Protein AF-A0A0X9L9S5-F1 (afdb_monomer)

Solvent-accessible surface area (backbone atoms only — not comparable to full-atom values): 6838 Å² total; per-residue (Å²): 139,56,66,68,61,52,53,51,52,54,52,53,56,54,51,58,64,55,64,78,46,75,87,53,66,68,60,56,52,55,64,72,64,58,77,82,81,73,85,77,79,78,79,78,87,76,95,76,91,80,92,74,96,69,81,82,70,77,72,73,73,75,78,63,77,81,78,59,62,38,41,30,34,29,84,77,84,61,53,72,51,76,39,58,75,90,69,90,48,72,34,89,91,66,76,38,62,44,43,80,102

Secondary structure (DSSP, 8-state):
--HHHHHHHHHHHHHHHHHSS---HHHHHHHHTSPP--------------------------------EEEEEETTT--EEEEETT---B-TTT--BEEE-

Structure (mmCIF, N/CA/C/O backbone):
data_AF-A0A0X9L9S5-F1
#
_entry.id   AF-A0A0X9L9S5-F1
#
loop_
_atom_site.group_PDB
_atom_site.id
_atom_site.type_symbol
_atom_site.label_atom_id
_atom_site.label_alt_id
_atom_site.label_comp_id
_atom_site.label_asym_id
_atom_site.label_entity_id
_atom_site.label_seq_id
_atom_site.pdbx_PDB_ins_code
_atom_site.Cartn_x
_atom_site.Cartn_y
_atom_site.Cartn_z
_atom_site.occupancy
_atom_site.B_iso_or_equiv
_atom_site.auth_seq_id
_atom_site.auth_comp_id
_atom_site.auth_asym_id
_atom_site.auth_atom_id
_atom_site.pdbx_PDB_model_num
ATOM 1 N N . MET A 1 1 ? 32.523 0.114 -23.208 1.00 54.38 1 MET A N 1
ATOM 2 C CA . MET A 1 1 ? 31.150 0.472 -22.770 1.00 54.38 1 MET A CA 1
ATOM 3 C C . MET A 1 1 ? 30.034 -0.223 -23.571 1.00 54.38 1 MET A C 1
ATOM 5 O O . MET A 1 1 ? 28.877 0.106 -23.367 1.00 54.38 1 MET A O 1
ATOM 9 N N . THR A 1 2 ? 30.326 -1.207 -24.432 1.00 62.41 2 THR A N 1
ATOM 10 C CA . THR A 1 2 ? 29.313 -1.958 -25.211 1.00 62.41 2 THR A CA 1
ATOM 11 C C . THR A 1 2 ? 29.092 -3.391 -24.715 1.00 62.41 2 THR A C 1
ATOM 13 O O . THR A 1 2 ? 28.020 -3.941 -24.928 1.00 62.41 2 THR A O 1
ATOM 16 N N . ALA A 1 3 ? 30.061 -3.966 -23.992 1.00 70.81 3 ALA A N 1
ATOM 17 C CA . ALA A 1 3 ? 30.041 -5.366 -23.553 1.00 70.81 3 ALA A CA 1
ATOM 18 C C . ALA A 1 3 ? 28.823 -5.729 -22.689 1.00 70.81 3 ALA A C 1
ATOM 20 O O . ALA A 1 3 ? 28.208 -6.763 -22.900 1.00 70.81 3 ALA A O 1
ATOM 21 N N . VAL A 1 4 ? 28.427 -4.843 -21.769 1.00 76.12 4 VAL A N 1
ATOM 22 C CA . VAL A 1 4 ? 27.245 -5.066 -20.922 1.00 76.12 4 VAL A CA 1
ATOM 23 C C . VAL A 1 4 ? 25.977 -5.100 -21.774 1.00 76.12 4 VAL A C 1
ATOM 25 O O . VAL A 1 4 ? 25.126 -5.955 -21.575 1.00 76.12 4 VAL A O 1
ATOM 28 N N . ILE A 1 5 ? 25.858 -4.208 -22.760 1.00 80.19 5 ILE A N 1
ATOM 29 C CA . ILE A 1 5 ? 24.655 -4.115 -23.595 1.00 80.19 5 ILE A CA 1
ATOM 30 C C . ILE A 1 5 ? 24.525 -5.349 -24.502 1.00 80.19 5 ILE A C 1
ATOM 32 O O . ILE A 1 5 ? 23.422 -5.872 -24.649 1.00 80.19 5 ILE A O 1
ATOM 36 N N . GLU A 1 6 ? 25.635 -5.846 -25.057 1.00 81.31 6 GLU A N 1
ATOM 37 C CA . GLU A 1 6 ? 25.618 -7.095 -25.832 1.00 81.31 6 GLU A CA 1
ATOM 38 C C . GLU A 1 6 ? 25.320 -8.314 -24.955 1.00 81.31 6 GLU A C 1
ATOM 40 O O . GLU A 1 6 ? 24.465 -9.123 -25.308 1.00 81.31 6 GLU A O 1
ATOM 45 N N . GLN A 1 7 ? 25.892 -8.376 -23.750 1.00 84.38 7 GLN A N 1
ATOM 46 C CA . GLN A 1 7 ? 25.590 -9.432 -22.783 1.00 84.38 7 GLN A CA 1
ATOM 47 C C . GLN A 1 7 ? 24.091 -9.476 -22.421 1.00 84.38 7 GLN A C 1
ATOM 49 O O . GLN A 1 7 ? 23.499 -10.554 -22.324 1.00 84.38 7 GLN A O 1
ATOM 54 N N . TRP A 1 8 ? 23.440 -8.318 -22.257 1.00 82.62 8 TRP A N 1
ATOM 55 C CA . TRP A 1 8 ? 21.995 -8.258 -21.997 1.00 82.62 8 TRP A CA 1
ATOM 56 C C . TRP A 1 8 ? 21.156 -8.700 -23.201 1.00 82.62 8 TRP A C 1
ATOM 58 O O . TRP A 1 8 ? 20.139 -9.369 -23.015 1.00 82.62 8 TRP A O 1
ATOM 68 N N . ARG A 1 9 ? 21.575 -8.370 -24.429 1.00 82.62 9 ARG A N 1
ATOM 69 C CA . ARG A 1 9 ? 20.898 -8.826 -25.655 1.00 82.62 9 ARG A CA 1
ATOM 70 C C . ARG A 1 9 ? 20.958 -10.340 -25.816 1.00 82.62 9 ARG A C 1
ATOM 72 O O . ARG A 1 9 ? 19.932 -10.955 -26.100 1.00 82.62 9 ARG A O 1
ATOM 79 N N . GLU A 1 10 ? 22.123 -10.935 -25.589 1.00 81.88 10 GLU A N 1
ATOM 80 C CA . GLU A 1 10 ? 22.310 -12.388 -25.644 1.00 81.88 10 GLU A CA 1
ATOM 81 C C . GLU A 1 10 ? 21.469 -13.101 -24.576 1.00 81.88 10 GLU A C 1
ATOM 83 O O . GLU A 1 10 ? 20.789 -14.086 -24.868 1.00 81.88 10 GLU A O 1
ATOM 88 N N . THR A 1 11 ? 21.425 -12.547 -23.361 1.00 78.88 11 THR A N 1
ATOM 89 C CA . THR A 1 11 ? 20.616 -13.090 -22.257 1.00 78.88 11 THR A CA 1
ATOM 90 C C . THR A 1 11 ? 19.117 -13.074 -22.583 1.00 78.88 11 THR A C 1
ATOM 92 O O . THR A 1 11 ? 18.412 -14.050 -22.324 1.00 78.88 11 THR A O 1
ATOM 95 N N . LEU A 1 12 ? 18.619 -11.992 -23.192 1.00 78.12 12 LEU A N 1
ATOM 96 C CA . LEU A 1 12 ? 17.218 -11.883 -23.614 1.00 78.12 12 LEU A CA 1
ATOM 97 C C . LEU A 1 12 ? 16.864 -12.874 -24.731 1.00 78.12 12 LEU A C 1
ATOM 99 O O . LEU A 1 12 ? 15.783 -13.463 -24.704 1.00 78.12 12 LEU A O 1
ATOM 103 N N . ALA A 1 13 ? 17.770 -13.085 -25.690 1.00 77.69 13 ALA A N 1
ATOM 104 C CA 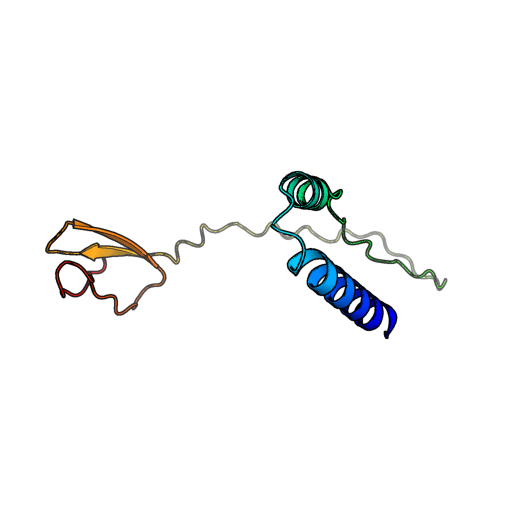. ALA A 1 13 ? 17.568 -14.046 -26.771 1.00 77.69 13 ALA A CA 1
ATOM 105 C C . ALA A 1 13 ? 17.464 -15.489 -26.244 1.00 77.69 13 ALA A C 1
ATOM 107 O O . ALA A 1 13 ? 16.595 -16.242 -26.683 1.00 77.69 13 ALA A O 1
ATOM 108 N N . LEU A 1 14 ? 18.295 -15.849 -25.260 1.00 71.75 14 LEU A N 1
ATOM 109 C CA . LEU A 1 14 ? 18.267 -17.165 -24.616 1.00 71.75 14 LEU A CA 1
ATOM 110 C C . LEU A 1 14 ? 16.969 -17.392 -23.819 1.00 71.75 14 LEU A C 1
ATOM 112 O O . LEU A 1 14 ? 16.376 -18.466 -23.888 1.00 71.75 14 LEU A O 1
ATOM 116 N N . ALA A 1 15 ? 16.488 -16.373 -23.101 1.00 68.00 15 ALA A N 1
ATOM 117 C CA . ALA A 1 15 ? 15.252 -16.463 -22.320 1.00 68.00 15 ALA A CA 1
ATOM 118 C C . ALA A 1 15 ? 14.005 -16.680 -23.196 1.00 68.00 15 ALA A C 1
ATOM 120 O O . ALA A 1 15 ? 13.127 -17.453 -22.822 1.00 68.00 15 ALA A O 1
ATOM 121 N N . HIS A 1 16 ? 13.939 -16.048 -24.374 1.00 66.38 16 HIS A N 1
ATOM 122 C CA . HIS A 1 16 ? 12.837 -16.253 -25.321 1.00 66.38 16 HIS A CA 1
ATOM 123 C C . HIS A 1 16 ? 12.793 -17.681 -25.880 1.00 66.38 16 HIS A C 1
ATOM 125 O O . HIS A 1 16 ? 11.709 -18.240 -26.013 1.00 66.38 16 HIS A O 1
ATOM 131 N N . GLN A 1 17 ? 13.950 -18.286 -26.166 1.00 63.84 17 GLN A N 1
ATOM 132 C CA . GLN A 1 17 ? 14.023 -19.675 -26.641 1.00 63.84 17 GLN A CA 1
ATOM 133 C C . GLN A 1 17 ? 13.581 -20.674 -25.560 1.00 63.84 17 GLN A C 1
ATOM 135 O O . GLN A 1 17 ? 12.916 -21.660 -25.862 1.00 63.84 17 GLN A O 1
ATOM 140 N N . ASN A 1 18 ? 13.885 -20.382 -24.294 1.00 60.47 18 ASN A N 1
ATOM 141 C CA . ASN A 1 18 ? 13.470 -21.202 -23.156 1.00 60.47 18 ASN A CA 1
ATOM 142 C C . ASN A 1 18 ? 11.999 -21.001 -22.754 1.00 60.47 18 ASN A C 1
ATOM 144 O O . ASN A 1 18 ? 11.477 -21.808 -21.996 1.00 60.47 18 ASN A O 1
ATOM 148 N N . ALA A 1 19 ? 11.328 -19.949 -23.236 1.00 58.19 19 ALA A N 1
ATOM 149 C CA . ALA A 1 19 ? 9.928 -19.665 -22.911 1.00 58.19 19 ALA A CA 1
ATOM 150 C C . ALA A 1 19 ? 8.922 -20.499 -23.729 1.00 58.19 19 ALA A C 1
ATOM 152 O O . ALA A 1 19 ? 7.766 -20.618 -23.326 1.00 58.19 19 ALA A O 1
ATOM 153 N N . GLU A 1 20 ? 9.336 -21.073 -24.866 1.00 57.50 20 GLU A N 1
ATOM 154 C CA . GLU A 1 20 ? 8.474 -21.937 -25.692 1.00 57.50 20 GLU A CA 1
ATOM 155 C C . GLU A 1 20 ? 8.488 -23.411 -25.252 1.00 57.50 20 GLU A C 1
ATOM 157 O O . GLU A 1 20 ? 7.572 -24.167 -25.580 1.00 57.50 20 GLU A O 1
ATOM 162 N N . ALA A 1 21 ? 9.477 -23.819 -24.455 1.00 57.56 21 ALA A N 1
ATOM 163 C CA . ALA A 1 21 ? 9.417 -25.048 -23.678 1.00 57.56 21 ALA A CA 1
ATOM 164 C C . ALA A 1 21 ? 8.799 -24.703 -22.316 1.00 57.56 21 ALA A C 1
ATOM 166 O O . ALA A 1 21 ? 9.221 -23.747 -21.675 1.00 57.56 21 ALA A O 1
ATOM 167 N N . GLY A 1 22 ? 7.758 -25.424 -21.889 1.00 60.59 22 GLY A N 1
ATOM 168 C CA . GLY A 1 22 ? 7.083 -25.164 -20.613 1.00 60.59 22 GLY A CA 1
ATOM 169 C C . GLY A 1 22 ? 8.066 -24.978 -19.450 1.00 60.59 22 GLY A C 1
ATOM 170 O O . GLY A 1 22 ? 9.133 -25.582 -19.442 1.00 60.59 22 GLY A O 1
ATOM 171 N N . ILE A 1 23 ? 7.694 -24.123 -18.492 1.00 63.22 23 ILE A N 1
ATOM 172 C CA . ILE A 1 23 ? 8.551 -23.633 -17.400 1.00 63.22 23 ILE A CA 1
ATOM 173 C C . ILE A 1 23 ? 9.284 -24.799 -16.718 1.00 63.22 23 ILE A C 1
ATOM 175 O O . ILE A 1 23 ? 8.692 -25.540 -15.931 1.00 63.22 23 ILE A O 1
ATOM 179 N N . ASP A 1 24 ? 10.574 -24.944 -17.023 1.00 67.75 24 ASP A N 1
ATOM 180 C CA . ASP A 1 24 ? 11.445 -25.936 -16.403 1.00 67.75 24 ASP A CA 1
ATOM 181 C C . ASP A 1 24 ? 11.880 -25.428 -15.024 1.00 67.75 24 ASP A C 1
ATOM 183 O O . ASP A 1 24 ? 12.695 -24.510 -14.881 1.00 67.75 24 ASP A O 1
ATOM 187 N N . ILE A 1 25 ? 11.272 -26.008 -13.993 1.00 68.19 25 ILE A N 1
ATOM 188 C CA . ILE A 1 25 ? 11.452 -25.630 -12.589 1.00 68.19 25 ILE A CA 1
ATOM 189 C C . ILE A 1 25 ? 12.926 -25.777 -12.170 1.00 68.19 25 ILE A C 1
ATOM 191 O O . ILE A 1 25 ? 13.422 -24.956 -11.396 1.00 68.19 25 ILE A O 1
ATOM 195 N N . GLU A 1 26 ? 13.651 -26.753 -12.725 1.00 66.81 26 GLU A N 1
ATOM 196 C CA . GLU A 1 26 ? 15.071 -26.989 -12.426 1.00 66.81 26 GLU A CA 1
ATOM 197 C C . GLU A 1 26 ? 15.975 -25.891 -13.010 1.00 66.81 26 GLU A C 1
ATOM 199 O O . GLU A 1 26 ? 16.957 -25.472 -12.383 1.00 66.81 26 GLU A O 1
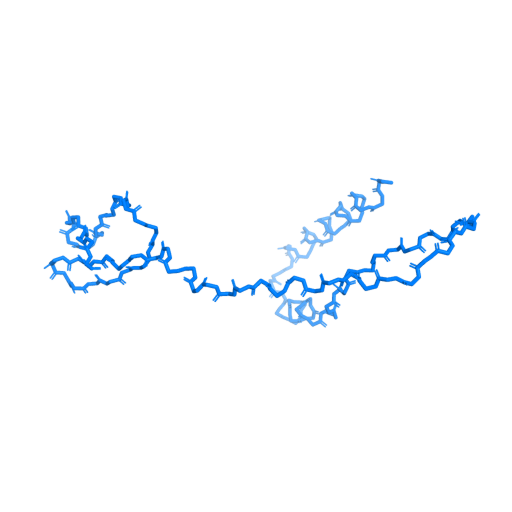ATOM 204 N N . ALA A 1 27 ? 15.613 -25.346 -14.175 1.00 66.56 27 ALA A N 1
ATOM 205 C CA . ALA A 1 27 ? 16.332 -24.233 -14.790 1.00 66.56 27 ALA A CA 1
ATOM 206 C C . ALA A 1 27 ? 16.168 -22.936 -13.977 1.00 66.56 27 ALA A C 1
ATOM 208 O O . ALA A 1 27 ? 17.143 -22.216 -13.746 1.00 66.56 27 ALA A O 1
ATOM 209 N N . VAL A 1 28 ? 14.958 -22.668 -13.472 1.00 68.50 28 VAL A N 1
ATOM 210 C CA . VAL A 1 28 ? 14.688 -21.512 -12.596 1.00 68.50 28 VAL A CA 1
ATOM 211 C C . VAL A 1 28 ? 15.460 -21.629 -11.281 1.00 68.50 28 VAL A C 1
ATOM 213 O O . VAL A 1 28 ? 16.054 -20.648 -10.825 1.00 68.50 28 VAL A O 1
ATOM 216 N N . LEU A 1 29 ? 15.500 -22.826 -10.688 1.00 72.25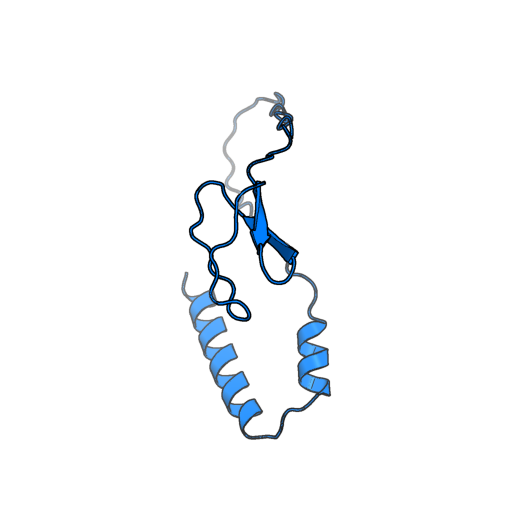 29 LEU A N 1
ATOM 217 C CA . LEU A 1 29 ? 16.248 -23.072 -9.457 1.00 72.25 29 LEU A CA 1
ATOM 218 C C . LEU A 1 29 ? 17.755 -22.865 -9.669 1.00 72.25 29 LEU A C 1
ATOM 220 O O . LEU A 1 29 ? 18.415 -22.235 -8.847 1.00 72.25 29 LEU A O 1
ATOM 224 N N . SER A 1 30 ? 18.287 -23.311 -10.808 1.00 71.38 30 SER A N 1
ATOM 225 C CA . SER A 1 30 ? 19.700 -23.140 -11.164 1.00 71.38 30 SER A CA 1
ATOM 226 C C . SER A 1 30 ? 20.086 -21.671 -11.382 1.00 71.38 30 SER A C 1
ATOM 228 O O . SER A 1 30 ? 21.161 -21.251 -10.956 1.00 71.38 30 SER A O 1
ATOM 230 N N . MET A 1 31 ? 19.203 -20.854 -11.971 1.00 69.94 31 MET A N 1
ATOM 231 C CA . MET A 1 31 ? 19.420 -19.403 -12.101 1.00 69.94 31 MET A CA 1
ATOM 232 C C . MET A 1 31 ? 19.415 -18.682 -10.746 1.00 69.94 31 MET A C 1
ATOM 234 O O . MET A 1 31 ? 20.149 -17.711 -10.562 1.00 69.94 31 MET A O 1
ATOM 238 N N . ALA A 1 32 ? 18.623 -19.161 -9.783 1.00 66.31 32 ALA A N 1
ATOM 239 C CA . ALA A 1 32 ? 18.574 -18.601 -8.434 1.00 66.31 32 ALA A CA 1
ATOM 240 C C . ALA A 1 32 ? 19.827 -18.918 -7.594 1.00 66.31 32 ALA A C 1
ATOM 242 O O . ALA A 1 32 ? 20.066 -18.261 -6.582 1.00 66.31 32 ALA A O 1
ATOM 243 N N . LEU A 1 33 ? 20.637 -19.896 -8.014 1.00 71.56 33 LEU A N 1
ATOM 244 C CA . LEU A 1 33 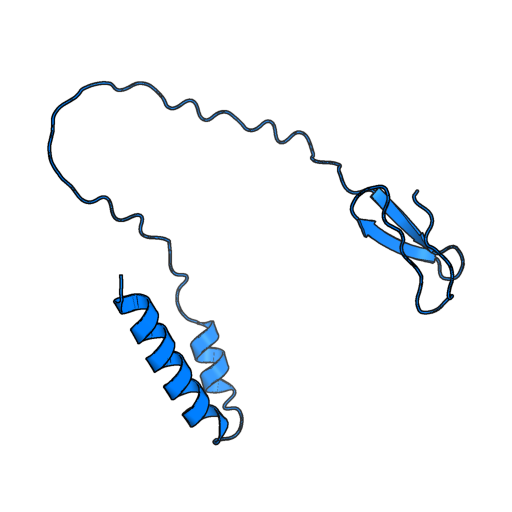? 21.854 -20.332 -7.321 1.00 71.56 33 LEU A CA 1
ATOM 245 C C . LEU A 1 33 ? 23.139 -19.684 -7.861 1.00 71.56 33 LEU A C 1
ATOM 247 O O . LEU A 1 33 ? 24.239 -20.095 -7.485 1.00 71.56 33 LEU A O 1
ATOM 251 N N . LEU A 1 34 ? 23.034 -18.665 -8.721 1.00 64.88 34 LEU A N 1
ATOM 252 C CA . LEU A 1 34 ? 24.213 -17.933 -9.177 1.00 64.88 34 LEU A CA 1
ATOM 253 C C . LEU A 1 34 ? 24.889 -17.210 -7.995 1.00 64.88 34 LEU A C 1
ATOM 255 O O . LEU A 1 34 ? 24.211 -16.544 -7.206 1.00 64.88 34 LEU A O 1
ATOM 259 N N . PRO A 1 35 ? 26.224 -17.313 -7.855 1.00 60.59 35 PRO A N 1
ATOM 260 C CA . PRO A 1 35 ? 26.946 -16.644 -6.784 1.00 60.59 35 PRO A CA 1
ATOM 261 C C . PRO A 1 35 ? 26.764 -15.127 -6.887 1.00 60.59 35 PRO A C 1
ATOM 263 O O . PRO A 1 35 ? 26.876 -14.541 -7.965 1.00 60.59 35 PRO A O 1
ATOM 266 N N . SER A 1 36 ? 26.484 -14.497 -5.743 1.00 56.84 36 SER A N 1
ATOM 267 C CA . SER A 1 36 ? 26.323 -13.048 -5.616 1.00 56.84 36 SER A CA 1
ATOM 268 C C . SER A 1 36 ? 27.507 -12.321 -6.254 1.00 56.84 36 SER A C 1
ATOM 270 O O . SER A 1 36 ? 28.647 -12.467 -5.810 1.00 56.84 36 SER A O 1
ATOM 272 N N . VAL A 1 37 ? 27.240 -11.513 -7.282 1.00 57.72 37 VAL A N 1
ATOM 273 C CA . VAL A 1 37 ? 28.259 -10.659 -7.896 1.00 57.72 37 VAL A CA 1
ATOM 274 C C . VAL A 1 37 ? 28.639 -9.552 -6.911 1.00 57.72 37 VAL A C 1
ATOM 276 O O . VAL A 1 37 ? 27.907 -8.586 -6.714 1.00 57.72 37 VAL A O 1
ATOM 279 N N . SER A 1 38 ? 29.786 -9.694 -6.245 1.00 59.03 38 SER A N 1
ATOM 280 C CA . SER A 1 38 ? 30.388 -8.579 -5.510 1.00 59.03 38 SER A CA 1
ATOM 281 C C . SER A 1 38 ? 30.825 -7.503 -6.510 1.00 59.03 38 SER A C 1
ATOM 283 O O . SER A 1 38 ? 31.482 -7.843 -7.501 1.00 59.03 38 SER A O 1
ATOM 285 N N . PRO A 1 39 ? 30.500 -6.217 -6.288 1.00 50.09 39 PRO A N 1
ATOM 286 C CA . PRO A 1 39 ? 30.951 -5.145 -7.161 1.00 50.09 39 PRO A CA 1
ATOM 287 C C . PRO A 1 39 ? 32.475 -5.047 -7.077 1.00 50.09 39 PRO A C 1
ATOM 289 O O . PRO A 1 39 ? 33.040 -4.640 -6.064 1.00 50.09 39 PRO A O 1
ATOM 292 N N . GLN A 1 40 ? 33.149 -5.450 -8.150 1.00 49.22 40 GLN A N 1
ATOM 293 C CA . GLN A 1 40 ? 34.587 -5.279 -8.296 1.00 49.22 40 GLN A CA 1
ATOM 294 C C . GLN A 1 40 ? 34.798 -3.846 -8.769 1.00 49.22 40 GLN A C 1
ATOM 296 O O . GLN A 1 40 ? 34.696 -3.546 -9.959 1.00 49.22 40 GLN A O 1
ATOM 301 N N . ASN A 1 41 ? 35.017 -2.940 -7.818 1.00 53.66 41 ASN A N 1
ATOM 302 C CA . ASN A 1 41 ? 35.530 -1.614 -8.120 1.00 53.66 41 ASN A CA 1
ATOM 303 C C . ASN A 1 41 ? 36.949 -1.812 -8.672 1.00 53.66 41 ASN A C 1
ATOM 305 O O . ASN A 1 41 ? 37.898 -2.011 -7.914 1.00 53.66 41 ASN A O 1
ATOM 309 N N . GLY A 1 42 ? 37.065 -1.884 -9.998 1.00 47.19 42 GLY A N 1
ATOM 310 C CA . GLY A 1 42 ? 38.332 -2.048 -10.694 1.00 47.19 42 GLY A CA 1
ATOM 311 C C . GLY A 1 42 ? 39.215 -0.831 -10.454 1.00 47.19 42 GLY A C 1
ATOM 312 O O . GLY A 1 42 ? 39.076 0.183 -11.132 1.00 47.19 42 GLY A O 1
ATOM 313 N N . SER A 1 43 ? 40.117 -0.940 -9.482 1.00 44.75 43 SER A N 1
ATOM 314 C CA . SER A 1 43 ? 41.265 -0.053 -9.325 1.00 44.75 43 SER A CA 1
ATOM 315 C C . SER A 1 43 ? 42.197 -0.267 -10.519 1.00 44.75 43 SER A C 1
ATOM 317 O O . SER A 1 43 ? 43.022 -1.179 -10.507 1.00 44.75 43 SER A O 1
ATOM 319 N N . HIS A 1 44 ? 42.036 0.549 -11.562 1.00 42.31 44 HIS A N 1
ATOM 320 C CA . HIS A 1 44 ? 43.029 0.690 -12.622 1.00 42.31 44 HIS A CA 1
ATOM 321 C C . HIS A 1 44 ? 44.239 1.421 -12.035 1.00 42.31 44 HIS A C 1
ATOM 323 O O . HIS A 1 44 ? 44.129 2.557 -11.576 1.00 42.31 44 HIS A O 1
ATOM 329 N N . SER A 1 45 ? 45.362 0.715 -11.981 1.00 52.75 45 SER A N 1
ATOM 330 C CA . SER A 1 45 ? 46.669 1.228 -11.600 1.00 52.75 45 SER A CA 1
ATOM 331 C C . SER A 1 45 ? 47.205 2.144 -12.693 1.00 52.75 45 SER A C 1
ATOM 333 O O . SER A 1 45 ? 47.480 1.664 -13.787 1.00 52.75 45 SER A O 1
ATOM 335 N N . ASP A 1 46 ? 47.422 3.412 -12.367 1.00 42.47 46 ASP A N 1
ATOM 336 C CA . ASP A 1 46 ? 48.431 4.230 -13.029 1.00 42.47 46 ASP A CA 1
ATOM 337 C C . ASP A 1 46 ? 49.209 4.963 -11.930 1.00 42.47 46 ASP A C 1
ATOM 339 O O . ASP A 1 46 ? 48.659 5.759 -11.166 1.00 42.47 46 ASP A O 1
ATOM 343 N N . ASP A 1 47 ? 50.487 4.615 -11.806 1.00 45.88 47 ASP A N 1
ATOM 344 C CA . ASP A 1 47 ? 51.445 5.193 -10.874 1.00 45.88 47 ASP A CA 1
ATOM 345 C C . ASP A 1 47 ? 51.565 6.715 -11.046 1.00 45.88 47 ASP A C 1
ATOM 347 O O . ASP A 1 47 ? 52.022 7.171 -12.090 1.00 45.88 47 ASP A O 1
ATOM 351 N N . MET A 1 48 ? 51.263 7.497 -10.001 1.00 53.84 48 MET A N 1
ATOM 352 C CA . MET A 1 48 ? 51.961 8.756 -9.701 1.00 53.84 48 MET A CA 1
ATOM 353 C C . MET A 1 48 ? 51.932 9.064 -8.195 1.00 53.84 48 MET A C 1
ATOM 355 O O . MET A 1 48 ? 50.922 8.922 -7.512 1.00 53.84 48 MET A O 1
ATOM 359 N N . ALA A 1 49 ? 53.094 9.477 -7.696 1.00 50.25 49 ALA A N 1
ATOM 360 C CA . ALA A 1 49 ? 53.462 9.681 -6.301 1.00 50.25 49 ALA A CA 1
ATOM 361 C C . ALA A 1 49 ? 52.601 10.698 -5.523 1.00 50.25 49 ALA A C 1
ATOM 363 O O . ALA A 1 49 ? 52.260 11.758 -6.041 1.00 50.25 49 ALA A O 1
ATOM 364 N N . GLY A 1 50 ? 52.377 10.439 -4.227 1.00 39.78 50 GLY A N 1
ATOM 365 C CA . GLY A 1 50 ? 51.860 11.455 -3.303 1.00 39.78 50 GLY A CA 1
ATOM 366 C C . GLY A 1 50 ? 51.387 10.921 -1.952 1.00 39.78 50 GLY A C 1
ATOM 367 O O . GLY A 1 50 ? 50.243 10.519 -1.807 1.00 39.78 50 GLY A O 1
ATOM 368 N N . SER A 1 51 ? 52.282 10.964 -0.967 1.00 58.50 51 SER A N 1
ATOM 369 C CA . SER A 1 51 ? 52.063 10.726 0.466 1.00 58.50 51 SER A CA 1
ATOM 370 C C . SER A 1 51 ? 50.839 11.459 1.039 1.00 58.50 5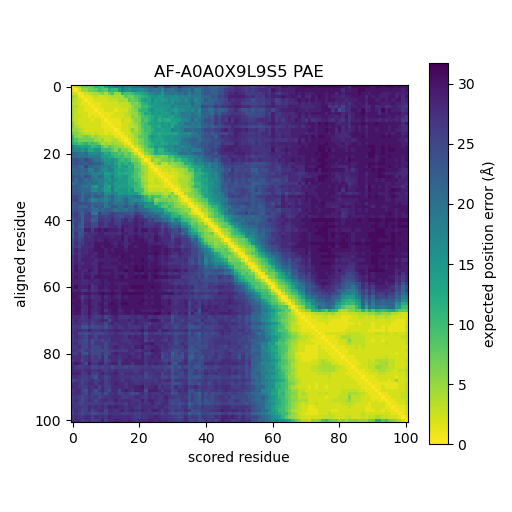1 SER A C 1
ATOM 372 O O . SER A 1 51 ? 50.737 12.674 0.876 1.00 58.50 51 SER A O 1
ATOM 374 N N . ASN A 1 52 ? 49.978 10.747 1.774 1.00 57.19 52 ASN A N 1
ATOM 375 C CA . ASN A 1 52 ? 49.598 11.084 3.154 1.00 57.19 52 ASN A CA 1
ATOM 376 C C . ASN A 1 52 ? 48.596 10.065 3.715 1.00 57.19 52 ASN A C 1
ATOM 378 O O . ASN A 1 52 ? 47.413 10.070 3.377 1.00 57.19 52 ASN A O 1
ATOM 382 N N . ASP A 1 53 ? 49.091 9.241 4.635 1.00 59.19 53 ASP A N 1
ATOM 383 C CA . ASP A 1 53 ? 48.294 8.556 5.641 1.00 59.19 53 ASP A CA 1
ATOM 384 C C . ASP A 1 53 ? 47.623 9.605 6.533 1.00 59.19 53 ASP A C 1
ATOM 386 O O . ASP A 1 53 ? 48.260 10.197 7.404 1.00 59.19 53 ASP A O 1
ATOM 390 N N . ASN A 1 54 ? 46.339 9.866 6.316 1.00 57.41 54 ASN A N 1
ATOM 391 C CA . ASN A 1 54 ? 45.491 10.371 7.384 1.00 57.41 54 ASN A CA 1
ATOM 392 C C . ASN A 1 54 ? 44.036 10.004 7.107 1.00 57.41 54 ASN A C 1
ATOM 394 O O . ASN A 1 54 ? 43.340 10.681 6.352 1.00 57.41 54 ASN A O 1
ATOM 398 N N . ASP A 1 55 ? 43.635 8.891 7.717 1.00 47.75 55 ASP A N 1
ATOM 399 C CA . ASP A 1 55 ? 42.367 8.760 8.428 1.00 47.75 55 ASP A CA 1
ATOM 400 C C . ASP A 1 55 ? 41.185 9.444 7.726 1.00 47.75 55 ASP A C 1
ATOM 402 O O . ASP A 1 55 ? 40.771 10.556 8.068 1.00 47.75 55 ASP A O 1
ATOM 406 N N . LEU A 1 56 ? 40.609 8.759 6.728 1.00 53.38 56 LEU A N 1
ATOM 407 C CA . LEU A 1 56 ? 39.221 9.025 6.371 1.00 53.38 56 LEU A CA 1
ATOM 408 C C . LEU A 1 56 ? 38.386 8.606 7.570 1.00 53.38 56 LEU A C 1
ATOM 410 O O . LEU A 1 56 ? 37.961 7.457 7.687 1.00 53.38 56 LEU A O 1
ATOM 414 N N . SER A 1 57 ? 38.203 9.584 8.454 1.00 54.62 57 SER A N 1
ATOM 415 C CA . SER A 1 57 ? 37.224 9.613 9.514 1.00 54.62 57 SER A CA 1
ATOM 416 C C . SER A 1 57 ? 35.963 8.959 8.973 1.00 54.62 57 SER A C 1
ATOM 418 O O . SER A 1 57 ? 35.268 9.509 8.111 1.00 54.62 57 SER A O 1
ATOM 420 N N . VAL A 1 58 ? 35.720 7.731 9.431 1.00 50.28 58 VAL A N 1
ATOM 421 C CA . VAL A 1 58 ? 34.420 7.094 9.333 1.00 50.28 58 VAL A CA 1
ATOM 422 C C . VAL A 1 58 ? 33.532 8.029 10.125 1.00 50.28 58 VAL A C 1
ATOM 424 O O . VAL A 1 58 ? 33.451 7.940 11.349 1.00 50.28 58 VAL A O 1
ATOM 427 N N . ALA A 1 59 ? 32.947 9.003 9.427 1.00 54.84 59 ALA A N 1
ATOM 428 C CA . ALA A 1 59 ? 31.855 9.783 9.942 1.00 54.84 59 ALA A CA 1
ATOM 429 C C . ALA A 1 59 ? 30.818 8.731 10.296 1.00 54.84 59 ALA A C 1
ATOM 431 O O . ALA A 1 59 ? 30.161 8.167 9.420 1.00 54.84 59 ALA A O 1
ATOM 432 N N . ALA A 1 60 ? 30.778 8.389 11.583 1.00 55.81 60 ALA A N 1
ATOM 433 C CA . ALA A 1 60 ? 29.693 7.662 12.174 1.00 55.81 60 ALA A CA 1
ATOM 434 C C . ALA A 1 60 ? 28.468 8.452 11.741 1.00 55.81 60 ALA A C 1
ATOM 436 O O . ALA A 1 60 ? 28.224 9.561 12.224 1.00 55.81 60 ALA A O 1
ATOM 437 N N . PHE A 1 61 ? 27.758 7.933 10.740 1.00 53.69 61 PHE A N 1
ATOM 438 C CA . PHE A 1 61 ? 26.398 8.339 10.513 1.00 53.69 61 PHE A CA 1
ATOM 439 C C . PHE A 1 61 ? 25.751 8.007 11.843 1.00 53.69 61 PHE A C 1
ATOM 441 O O . PHE A 1 61 ? 25.542 6.837 12.160 1.00 53.69 61 PHE A O 1
ATOM 448 N N . GLU A 1 62 ? 25.563 9.025 12.684 1.00 58.16 62 GLU A N 1
ATOM 449 C CA . GLU A 1 62 ? 24.597 8.928 13.750 1.00 58.16 62 GLU A CA 1
ATOM 450 C C . GLU A 1 62 ? 23.341 8.469 13.030 1.00 58.16 62 GLU A C 1
ATOM 452 O O . GLU A 1 62 ? 22.727 9.239 12.282 1.00 58.16 62 GLU A O 1
ATOM 457 N N . ASP A 1 63 ? 23.022 7.187 13.185 1.00 53.72 63 ASP A N 1
ATOM 458 C CA . ASP A 1 63 ? 21.781 6.583 12.746 1.00 53.72 63 ASP A CA 1
ATOM 459 C C . ASP A 1 63 ? 20.714 7.155 13.682 1.00 53.72 63 ASP A C 1
ATOM 461 O O . ASP A 1 63 ? 20.167 6.505 14.570 1.00 53.72 63 ASP A O 1
ATOM 465 N N . LYS A 1 64 ? 20.516 8.476 13.573 1.00 60.66 64 LYS A N 1
ATOM 466 C CA . LYS A 1 64 ? 19.396 9.192 14.143 1.00 60.66 64 LYS A CA 1
ATOM 467 C C . LYS A 1 64 ? 18.225 8.442 13.561 1.00 60.66 64 LYS A C 1
ATOM 469 O O . LYS A 1 64 ? 18.067 8.504 12.338 1.00 60.66 64 LYS A O 1
ATOM 474 N N . PRO A 1 65 ? 17.450 7.719 14.388 1.00 57.16 65 PRO A N 1
ATOM 475 C CA . PRO A 1 65 ? 16.416 6.845 13.885 1.00 57.16 65 PRO A CA 1
ATOM 476 C C . PRO A 1 65 ? 15.571 7.696 12.959 1.00 57.16 65 PRO A C 1
ATOM 478 O O . PRO A 1 65 ? 14.969 8.680 13.401 1.00 57.16 65 PRO A O 1
ATOM 481 N N . LYS A 1 66 ? 15.629 7.387 11.658 1.00 65.44 66 LYS A N 1
ATOM 482 C CA . LYS A 1 66 ? 14.960 8.142 10.599 1.00 65.44 66 LYS A CA 1
ATOM 483 C C . LYS A 1 66 ? 13.481 7.793 10.681 1.00 65.44 66 LYS A C 1
ATOM 485 O O . LYS A 1 66 ? 12.915 7.118 9.826 1.00 65.44 66 LYS A O 1
ATOM 490 N N . ARG A 1 67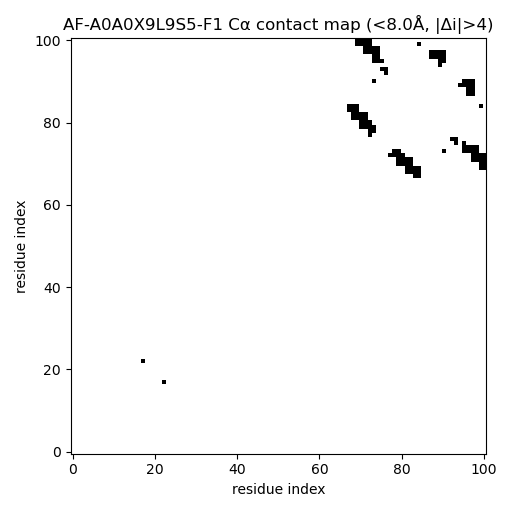 ? 12.877 8.215 11.790 1.00 66.00 67 ARG A N 1
ATOM 491 C CA . ARG A 1 67 ? 11.478 8.093 12.195 1.00 66.00 67 ARG A CA 1
ATOM 492 C C . ARG A 1 67 ? 10.636 9.032 11.338 1.00 66.00 67 ARG A C 1
ATOM 494 O O . ARG A 1 67 ? 9.991 9.946 11.821 1.00 66.00 67 ARG A O 1
ATOM 501 N N . ASN A 1 68 ? 10.715 8.817 10.030 1.00 77.88 68 ASN A N 1
ATOM 502 C CA . ASN A 1 68 ? 10.000 9.573 9.008 1.00 77.88 68 ASN A CA 1
ATOM 503 C C . ASN A 1 68 ? 8.752 8.822 8.530 1.00 77.88 68 ASN A C 1
ATOM 505 O O . ASN A 1 68 ? 8.128 9.238 7.555 1.00 77.88 68 ASN A O 1
ATOM 509 N N . LYS A 1 69 ? 8.433 7.688 9.167 1.00 90.06 69 LYS A N 1
ATOM 510 C CA . LYS A 1 69 ? 7.221 6.925 8.898 1.00 90.06 69 LYS A CA 1
ATOM 511 C C . LYS A 1 69 ? 6.189 7.227 9.976 1.00 90.06 69 LYS A C 1
ATOM 513 O O . LYS A 1 69 ? 6.512 7.146 11.158 1.00 90.06 69 LYS A O 1
ATOM 518 N N . VAL A 1 70 ? 4.974 7.531 9.549 1.00 93.62 70 VAL A N 1
ATOM 519 C CA . VAL A 1 70 ? 3.800 7.708 10.395 1.00 93.62 70 VAL A CA 1
ATOM 520 C C . VAL A 1 70 ? 2.847 6.545 10.164 1.00 93.62 70 VAL A C 1
ATOM 522 O O . VAL A 1 70 ? 2.819 5.953 9.077 1.00 93.62 70 VAL A O 1
ATOM 525 N N . LYS A 1 71 ? 2.115 6.179 11.212 1.00 95.31 71 LYS A N 1
ATOM 526 C CA . LYS A 1 71 ? 1.103 5.138 11.155 1.00 95.31 71 LYS A CA 1
ATOM 527 C C . LYS A 1 71 ? -0.204 5.746 10.659 1.00 95.31 71 LYS A C 1
ATOM 529 O O . LYS A 1 71 ? -0.639 6.789 11.127 1.00 95.31 71 LYS A O 1
ATOM 534 N N . TYR A 1 72 ? -0.853 5.041 9.753 1.00 96.94 72 TYR A N 1
ATOM 535 C CA . TYR A 1 72 ? -2.187 5.341 9.267 1.00 96.94 72 TYR A CA 1
ATOM 536 C C . TYR A 1 72 ? -3.108 4.205 9.683 1.00 96.94 72 TYR A C 1
ATOM 538 O O . TYR A 1 72 ? -2.722 3.040 9.570 1.00 96.94 72 TYR A O 1
ATOM 546 N N . GLN A 1 73 ? -4.316 4.518 10.142 1.00 97.38 73 GLN A N 1
ATOM 547 C CA . GLN A 1 73 ? -5.312 3.522 10.528 1.00 97.38 73 GLN A CA 1
ATOM 548 C C . GLN A 1 73 ? -6.672 3.795 9.876 1.00 97.38 73 GLN A C 1
ATOM 550 O O . GLN A 1 73 ? -7.200 4.906 9.945 1.00 97.38 73 GLN A O 1
ATOM 555 N N . CYS A 1 74 ? -7.263 2.766 9.266 1.00 97.25 74 CYS A N 1
ATOM 556 C CA . CYS A 1 74 ? -8.634 2.816 8.769 1.00 97.25 74 CYS A CA 1
ATOM 557 C C . CYS A 1 74 ? -9.623 2.774 9.943 1.00 97.25 74 CYS A C 1
ATOM 559 O O . CYS A 1 74 ? -9.518 1.921 10.825 1.00 97.25 74 CYS A O 1
ATOM 561 N N . ARG A 1 75 ? -10.621 3.665 9.943 1.00 94.81 75 ARG A N 1
ATOM 562 C CA . ARG A 1 75 ? -11.643 3.743 11.006 1.00 94.81 75 ARG A CA 1
ATOM 563 C C . ARG A 1 75 ? -12.734 2.678 10.906 1.00 94.81 75 ARG A C 1
ATOM 565 O O . ARG A 1 75 ? -13.412 2.450 11.901 1.00 94.81 75 ARG A O 1
ATOM 572 N N . GLY A 1 76 ? -12.905 2.060 9.738 1.00 95.19 76 GLY A N 1
ATOM 573 C CA . GLY A 1 76 ? -13.892 1.002 9.518 1.00 95.19 76 GLY A CA 1
ATOM 574 C C . GLY A 1 76 ? -13.366 -0.364 9.952 1.00 95.19 76 GLY A C 1
ATOM 575 O O . GLY A 1 76 ? -13.841 -0.935 10.927 1.00 95.19 76 GLY A O 1
ATOM 576 N N . CYS A 1 77 ? -12.350 -0.871 9.250 1.00 96.12 77 CYS A N 1
ATOM 577 C CA . CYS A 1 77 ? -11.816 -2.219 9.470 1.00 96.12 77 CYS A CA 1
ATOM 578 C C . CYS A 1 77 ? -10.621 -2.284 10.437 1.00 96.12 77 CYS A C 1
ATOM 580 O O . CYS A 1 77 ? -10.167 -3.371 10.783 1.00 96.12 77 CYS A O 1
ATOM 582 N N . GLY A 1 78 ? -10.072 -1.142 10.862 1.00 95.25 78 GLY A N 1
ATOM 583 C CA . GLY A 1 78 ? -8.922 -1.096 11.769 1.00 95.25 78 GLY A CA 1
ATOM 584 C C . GLY A 1 78 ? -7.570 -1.417 11.122 1.00 95.25 78 GLY A C 1
ATOM 585 O O . GLY A 1 78 ? -6.560 -1.393 11.832 1.00 95.25 78 GLY A O 1
ATOM 586 N N . ALA A 1 79 ? -7.530 -1.679 9.808 1.00 96.62 79 ALA A N 1
ATOM 587 C CA . ALA A 1 79 ? -6.297 -1.913 9.058 1.00 96.62 79 ALA A CA 1
ATOM 588 C C . ALA A 1 79 ? -5.294 -0.774 9.272 1.00 96.62 79 ALA A C 1
ATOM 590 O O . ALA A 1 79 ? -5.680 0.395 9.344 1.00 96.62 79 ALA A O 1
ATOM 591 N N . ALA A 1 80 ? -4.007 -1.111 9.368 1.00 96.56 80 ALA A N 1
ATOM 592 C CA . ALA A 1 80 ? -2.951 -0.143 9.631 1.00 96.56 80 ALA A CA 1
ATOM 593 C C . ALA A 1 80 ? -1.800 -0.266 8.631 1.00 96.56 80 ALA A C 1
ATOM 595 O O . ALA A 1 80 ? -1.336 -1.367 8.341 1.00 96.56 80 ALA A O 1
ATOM 596 N N . VAL A 1 81 ? -1.310 0.876 8.151 1.00 95.44 81 VAL A N 1
ATOM 597 C CA . VAL A 1 81 ? -0.178 0.976 7.217 1.00 95.44 81 VAL A CA 1
ATOM 598 C C . VAL A 1 81 ? 0.810 2.035 7.702 1.00 95.44 81 VAL A C 1
ATOM 600 O O . VAL A 1 81 ? 0.455 2.908 8.490 1.00 95.44 81 VAL A O 1
ATOM 603 N N . TRP A 1 82 ? 2.065 1.957 7.259 1.00 95.88 82 TRP A N 1
ATOM 604 C CA . TRP A 1 82 ? 3.118 2.899 7.651 1.00 95.88 82 TRP A CA 1
ATOM 605 C C . TRP A 1 82 ? 3.709 3.564 6.417 1.00 95.88 82 TRP A C 1
ATOM 607 O O . TRP A 1 82 ? 4.205 2.883 5.519 1.00 95.88 82 TRP A O 1
ATOM 617 N N . GLY A 1 83 ? 3.697 4.891 6.385 1.00 93.88 83 GLY A N 1
ATOM 618 C CA . GLY A 1 83 ? 4.127 5.664 5.224 1.00 93.88 83 GLY A CA 1
ATOM 619 C C . GLY A 1 83 ? 4.705 7.012 5.619 1.00 93.88 83 GLY A C 1
ATOM 620 O O . GLY A 1 83 ? 4.845 7.313 6.798 1.00 93.88 83 GLY A O 1
ATOM 621 N N . LYS A 1 84 ? 5.083 7.826 4.638 1.00 93.19 84 LYS A N 1
ATOM 622 C CA . LYS A 1 84 ? 5.494 9.211 4.898 1.00 93.19 84 LYS A CA 1
ATOM 623 C C . LYS A 1 84 ? 4.301 10.005 5.454 1.00 93.19 84 LYS A C 1
ATOM 625 O O . LYS A 1 84 ? 3.171 9.679 5.122 1.00 93.19 84 LYS A O 1
ATOM 630 N N . ALA A 1 85 ? 4.558 11.038 6.254 1.00 91.19 85 ALA A N 1
ATOM 631 C CA . ALA A 1 85 ? 3.519 11.971 6.695 1.00 91.19 85 ALA A CA 1
ATOM 632 C C . ALA A 1 85 ? 2.815 12.650 5.501 1.00 91.19 85 ALA A C 1
ATOM 634 O O . ALA A 1 85 ? 3.449 12.894 4.465 1.00 91.19 85 ALA A O 1
ATOM 635 N N . GLY A 1 86 ? 1.536 12.998 5.669 1.00 90.69 86 GLY A N 1
ATOM 636 C CA . GLY A 1 86 ? 0.734 13.689 4.654 1.00 90.69 86 GLY A CA 1
ATOM 637 C C . GLY A 1 86 ? 0.310 12.836 3.453 1.00 90.69 86 GLY A C 1
ATOM 638 O O . GLY A 1 86 ? 0.030 13.390 2.390 1.00 90.69 86 GLY A O 1
ATOM 639 N N . LEU A 1 87 ? 0.284 11.505 3.577 1.00 93.06 87 LEU A N 1
ATOM 640 C CA . LEU A 1 87 ? 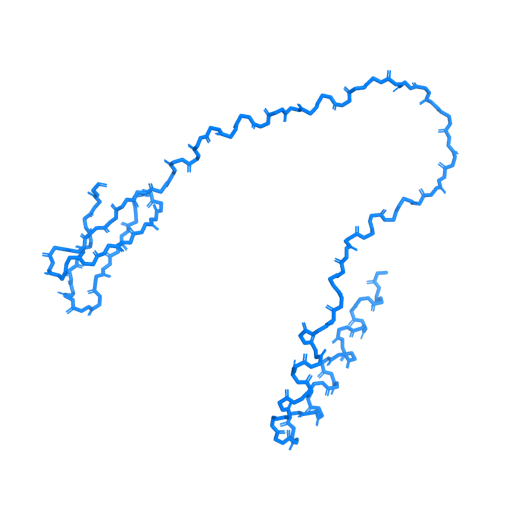-0.298 10.647 2.544 1.00 93.06 87 LEU A CA 1
ATOM 641 C C . LEU A 1 87 ? -1.830 10.692 2.594 1.00 93.06 87 LEU A C 1
ATOM 643 O O . LEU A 1 87 ? -2.430 10.622 3.663 1.00 93.06 87 LEU A O 1
ATOM 647 N N . ASN A 1 88 ? -2.454 10.751 1.418 1.00 95.38 88 ASN A N 1
ATOM 648 C CA . ASN A 1 88 ? -3.898 10.608 1.259 1.00 95.38 88 ASN A CA 1
ATOM 649 C C . ASN A 1 88 ? -4.207 9.161 0.852 1.00 95.38 88 ASN A C 1
ATOM 651 O O . ASN A 1 88 ? -4.019 8.800 -0.308 1.00 95.38 88 ASN A O 1
ATOM 655 N N . ILE A 1 89 ? -4.589 8.324 1.817 1.00 94.94 89 ILE A N 1
ATOM 656 C CA . ILE A 1 89 ? -4.789 6.878 1.630 1.00 94.94 89 ILE A CA 1
ATOM 657 C C . ILE A 1 89 ? -6.261 6.548 1.864 1.00 94.94 89 ILE A C 1
ATOM 659 O O . ILE A 1 89 ? -6.818 6.920 2.896 1.00 94.94 89 ILE A O 1
ATOM 663 N N . GLU A 1 90 ? -6.866 5.795 0.950 1.00 96.81 90 GLU A N 1
ATOM 664 C CA . GLU A 1 90 ? -8.217 5.246 1.084 1.00 96.81 90 GLU A CA 1
ATOM 665 C C . GLU A 1 90 ? -8.183 3.736 1.349 1.00 96.81 90 GLU A C 1
ATOM 667 O O . GLU A 1 90 ? -7.275 3.021 0.925 1.00 96.81 90 GLU A O 1
ATOM 672 N N . CYS A 1 91 ? -9.164 3.240 2.094 1.00 97.44 91 CYS A N 1
ATOM 673 C CA . CYS A 1 91 ? -9.358 1.816 2.320 1.00 97.44 91 CYS A CA 1
ATOM 674 C C . CYS A 1 91 ? -10.249 1.241 1.227 1.00 97.44 91 CYS A C 1
ATOM 676 O O . CYS A 1 91 ? -11.399 1.643 1.127 1.00 97.44 91 CYS A O 1
ATOM 678 N N . GLY A 1 92 ? -9.748 0.268 0.465 1.00 96.25 92 GLY A N 1
ATOM 679 C CA . GLY A 1 92 ? -10.535 -0.386 -0.585 1.00 96.25 92 GLY A CA 1
ATOM 680 C C . GLY A 1 92 ? -11.738 -1.178 -0.063 1.00 96.25 92 GLY A C 1
ATOM 681 O O . GLY A 1 92 ? -12.725 -1.302 -0.772 1.00 96.25 92 GLY A O 1
ATOM 682 N N . ASP A 1 93 ? -11.688 -1.670 1.180 1.00 96.69 93 ASP A N 1
ATOM 683 C CA . ASP A 1 93 ? -12.790 -2.456 1.756 1.00 96.69 93 ASP A CA 1
ATOM 684 C C . ASP A 1 93 ? -13.879 -1.578 2.385 1.00 96.69 93 ASP A C 1
ATOM 686 O O . ASP A 1 93 ? -15.053 -1.934 2.393 1.00 96.69 93 ASP A O 1
ATOM 690 N N . CYS A 1 94 ? -13.486 -0.451 2.984 1.00 96.75 94 CYS A N 1
ATOM 691 C CA . CYS A 1 94 ? -14.405 0.442 3.695 1.00 96.75 94 CYS A CA 1
ATOM 692 C C . CYS A 1 94 ? -14.785 1.682 2.886 1.00 96.75 94 CYS A C 1
ATOM 694 O O . CYS A 1 94 ? -15.675 2.409 3.312 1.00 96.75 94 CYS A O 1
ATOM 696 N N . GLU A 1 95 ? -14.062 1.972 1.803 1.00 96.06 95 GLU A N 1
ATOM 697 C CA . GLU A 1 95 ? -14.152 3.217 1.026 1.00 96.06 95 GLU A CA 1
ATOM 698 C C . GLU A 1 95 ? -13.974 4.480 1.900 1.00 96.06 95 GLU A C 1
ATOM 700 O O . GLU A 1 95 ? -14.460 5.567 1.600 1.00 96.06 95 GLU A O 1
ATOM 705 N N . LEU A 1 96 ? -13.258 4.337 3.022 1.00 94.44 96 LEU A N 1
ATOM 706 C CA . LEU A 1 96 ? -12.969 5.406 3.980 1.00 94.44 96 LEU A CA 1
ATOM 707 C C . LEU A 1 96 ? -11.495 5.799 3.922 1.00 94.44 96 LEU A C 1
ATOM 709 O O . LEU A 1 96 ? -10.618 4.941 3.806 1.00 94.44 96 LEU A O 1
ATOM 713 N N . ALA A 1 97 ? -11.212 7.088 4.109 1.00 95.38 97 ALA A N 1
ATOM 714 C CA . ALA A 1 97 ? -9.848 7.574 4.274 1.00 95.38 97 ALA A CA 1
ATOM 715 C C . ALA A 1 97 ? -9.208 7.021 5.562 1.00 95.38 97 ALA A C 1
ATOM 717 O O . ALA A 1 97 ? -9.846 6.936 6.619 1.00 95.38 97 ALA A O 1
ATOM 718 N N . PHE A 1 98 ? -7.929 6.659 5.485 1.00 97.25 98 PHE A N 1
ATOM 719 C CA . PHE A 1 98 ? -7.127 6.365 6.666 1.00 97.25 98 PHE A CA 1
ATOM 720 C C . PHE A 1 98 ? -6.838 7.652 7.449 1.00 97.25 98 PHE A C 1
ATOM 722 O O . PHE A 1 98 ? -6.654 8.719 6.868 1.00 97.25 98 PHE A O 1
ATOM 729 N N . ILE A 1 99 ? -6.739 7.533 8.774 1.00 95.12 99 ILE A N 1
ATOM 730 C CA . ILE A 1 99 ? -6.363 8.631 9.671 1.00 95.12 99 ILE A CA 1
ATOM 731 C C . ILE A 1 99 ? -4.928 8.421 10.152 1.00 95.12 99 ILE A C 1
ATOM 733 O O . ILE A 1 99 ? -4.561 7.317 10.555 1.00 95.12 99 ILE A O 1
ATOM 737 N N . GLU A 1 100 ? -4.131 9.484 10.101 1.00 93.88 100 GLU A N 1
ATOM 738 C CA . GLU A 1 100 ? -2.779 9.529 10.662 1.00 93.88 100 GLU A CA 1
ATOM 7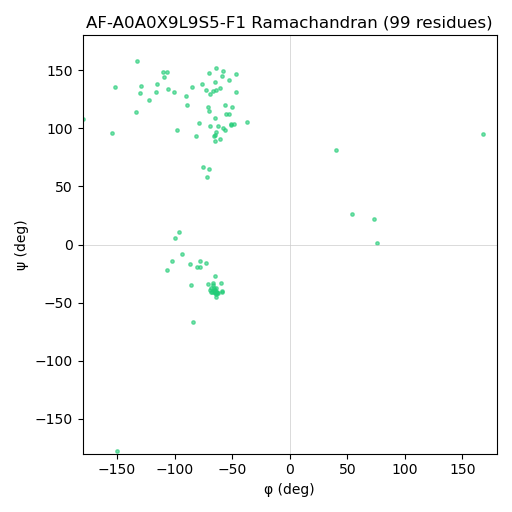39 C C . GLU A 1 100 ? -2.841 9.488 12.202 1.00 93.88 100 GLU A C 1
ATOM 741 O O . GLU A 1 100 ? -3.602 10.250 12.803 1.00 93.88 100 GLU A O 1
ATOM 746 N N . ASN A 1 101 ? -2.081 8.586 12.835 1.00 81.62 101 ASN A N 1
ATOM 747 C CA . ASN A 1 101 ? -2.109 8.320 14.281 1.00 81.62 101 ASN A CA 1
ATOM 748 C C . ASN A 1 101 ? -0.717 8.332 14.917 1.00 81.62 101 ASN A C 1
ATOM 750 O O . ASN A 1 101 ? 0.267 7.974 14.233 1.00 81.62 101 ASN A O 1
#

Radius of gyration: 25.75 Å; Cα contacts (8 Å, |Δi|>4): 62; chains: 1; bounding box: 68×41×41 Å

pLDDT: mean 72.75, std 17.84, range [39.78, 97.44]

Foldseek 3Di:
DCVVVVVVVVVVVVVVVVVVPPDDPVVVVVVVPPPDDDPDPDPDDDDDDDDDDDDPDPPPPPPPVPPQWWWWADPPPRDIDIDGPPDFDADPVPRHTTDTD

Orga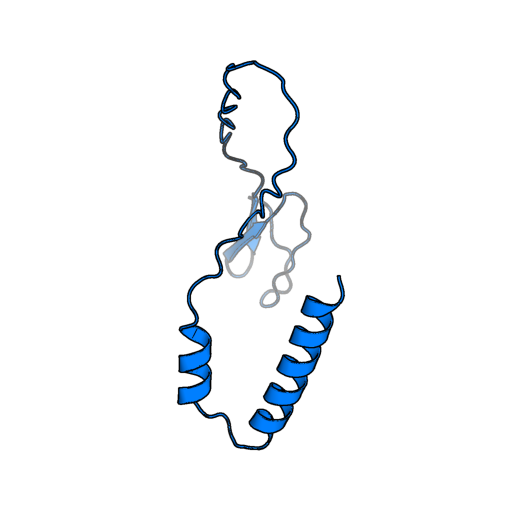nism: Escherichia coli (NCBI:txid562)

Mean predicted aligned error: 20.53 Å

Sequence (101 aa):
MTAVIEQWRETLALAHQNAEAGIDIEAVLSMALLPSVSPQNGSHSDDMAGSNDNDLSVAAFEDKPKRNKVKYQCRGCGAAVWGKAGLNIECGDCELAFIEN